Protein AF-A0A7Y6F7Q4-F1 (afdb_monomer)

Sequence (109 aa):
MDLEGPRYAYMFGFLQADGHLASGTGHKGRLCVEINVRDIAILRGFQQLTPYNSSITERVRSTNFAARHHSAVWTLCDREARAKVNDLGLPYGRKSKRITPPRRRLEGQ

Radius of gyration: 14.83 Å; Cα contacts (8 Å, |Δi|>4): 161; chains: 1; bounding box: 40×37×34 Å

Nearest PDB structures (foldseek):
  3oor-assembly1_A  TM=6.019E-01  e=1.322E-02  Saccharomyces cerevisiae
  1r7m-assembly1_A  TM=6.159E-01  e=2.583E-02  Saccharomyces cerevisiae
  5a0m-assembly2_B  TM=6.318E-01  e=2.583E-02  Saccharomyces cerevisiae
  6x1j-assembly1_A  TM=6.254E-01  e=3.294E-02  Wickerhamomyces canadensis
  5ucg-assembly1_B  TM=4.849E-01  e=1.349E+00  Bacillus subtilis subsp. subtilis str. 168

Mean predicted aligned error: 7.02 Å

Structure (mmCIF, N/CA/C/O backbone):
data_AF-A0A7Y6F7Q4-F1
#
_entry.id   AF-A0A7Y6F7Q4-F1
#
loop_
_atom_site.group_PDB
_atom_site.id
_atom_site.type_symbol
_atom_site.label_atom_id
_atom_site.label_alt_id
_atom_site.label_comp_id
_atom_site.label_asym_id
_atom_site.label_entity_id
_atom_site.label_seq_id
_atom_site.pdbx_PDB_ins_code
_atom_site.Cartn_x
_atom_site.Cartn_y
_atom_site.Cartn_z
_atom_site.occupancy
_atom_site.B_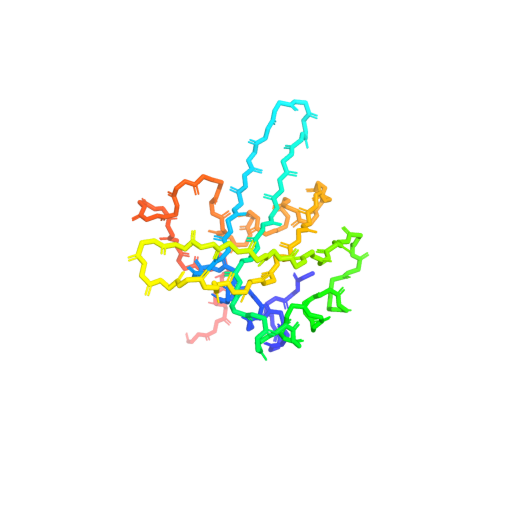iso_or_equiv
_atom_site.auth_seq_id
_atom_site.auth_comp_id
_atom_site.auth_asym_id
_atom_site.auth_atom_id
_atom_site.pdbx_PDB_model_num
ATOM 1 N N . MET A 1 1 ? -13.679 2.692 4.201 1.00 71.00 1 MET A N 1
ATOM 2 C CA . MET A 1 1 ? -12.864 1.466 4.120 1.00 71.00 1 MET A CA 1
ATOM 3 C C . MET A 1 1 ? -13.426 0.517 5.144 1.00 71.00 1 MET A C 1
ATOM 5 O O . MET A 1 1 ? -13.216 0.744 6.327 1.00 71.00 1 MET A O 1
ATOM 9 N N . ASP A 1 2 ? -14.198 -0.455 4.686 1.00 79.12 2 ASP A N 1
ATOM 10 C CA . ASP A 1 2 ? -14.849 -1.432 5.549 1.00 79.12 2 ASP A CA 1
ATOM 11 C C . ASP A 1 2 ? -14.284 -2.826 5.258 1.00 79.12 2 ASP A C 1
ATOM 13 O O . ASP A 1 2 ? -14.430 -3.317 4.144 1.00 79.12 2 ASP A O 1
ATOM 17 N N . LEU A 1 3 ? -13.618 -3.437 6.244 1.00 77.38 3 LEU A N 1
ATOM 18 C CA . LEU A 1 3 ? -12.971 -4.745 6.097 1.00 77.38 3 LEU A CA 1
ATOM 19 C C . LEU A 1 3 ? -13.951 -5.927 6.006 1.00 77.38 3 LEU A C 1
ATOM 21 O O . LEU A 1 3 ? -13.501 -7.019 5.679 1.00 77.38 3 LEU A O 1
ATOM 25 N N . GLU A 1 4 ? -15.253 -5.738 6.249 1.00 80.19 4 GLU A N 1
ATOM 26 C CA . GLU A 1 4 ? -16.267 -6.757 5.910 1.00 80.19 4 GLU A CA 1
ATOM 27 C C . GLU A 1 4 ? -16.412 -6.924 4.391 1.00 80.19 4 GLU A C 1
ATOM 29 O O . GLU A 1 4 ? -16.718 -8.008 3.896 1.00 80.19 4 GLU A O 1
ATOM 34 N N . GLY A 1 5 ? -16.126 -5.867 3.624 1.00 85.69 5 GLY A N 1
ATOM 35 C CA . GLY A 1 5 ? -16.106 -5.926 2.171 1.00 85.69 5 GLY A CA 1
ATOM 36 C C . GLY A 1 5 ? -14.850 -6.645 1.655 1.00 85.69 5 GLY A C 1
ATOM 37 O O . GLY A 1 5 ? -13.737 -6.165 1.901 1.00 85.69 5 GLY A O 1
ATOM 38 N N . PRO A 1 6 ? -14.970 -7.709 0.834 1.00 88.62 6 PRO A N 1
ATOM 39 C CA . PRO A 1 6 ? -13.820 -8.509 0.395 1.00 88.62 6 PRO A CA 1
ATOM 40 C C . PRO A 1 6 ? -12.783 -7.692 -0.390 1.00 88.62 6 PRO A C 1
ATOM 42 O O . PRO A 1 6 ? -11.581 -7.927 -0.287 1.00 88.62 6 PRO A O 1
ATOM 45 N N . ARG A 1 7 ? -13.225 -6.664 -1.125 1.00 90.62 7 ARG A N 1
ATOM 46 C CA . ARG A 1 7 ? -12.341 -5.752 -1.873 1.00 90.62 7 ARG A CA 1
ATOM 47 C C . ARG A 1 7 ? -11.455 -4.919 -0.944 1.00 90.62 7 ARG A C 1
ATOM 49 O O . ARG A 1 7 ? -10.266 -4.752 -1.208 1.00 90.62 7 ARG A O 1
ATOM 56 N N . TYR A 1 8 ? -12.022 -4.403 0.146 1.00 88.94 8 TYR A N 1
ATOM 57 C CA . TYR A 1 8 ? -11.285 -3.621 1.138 1.00 88.94 8 TYR A CA 1
ATOM 58 C C . TYR A 1 8 ? -10.407 -4.512 2.016 1.00 88.94 8 TYR A C 1
ATOM 60 O O . TYR A 1 8 ? -9.295 -4.101 2.337 1.00 88.94 8 TYR A O 1
ATOM 68 N N . ALA A 1 9 ? -10.859 -5.726 2.347 1.00 88.12 9 ALA A N 1
ATOM 69 C CA . ALA A 1 9 ? -10.044 -6.726 3.033 1.00 88.12 9 ALA A CA 1
ATOM 70 C C . ALA A 1 9 ? -8.796 -7.090 2.215 1.00 88.12 9 ALA A C 1
ATOM 72 O O . ALA A 1 9 ? -7.681 -7.027 2.734 1.00 88.12 9 ALA A O 1
ATOM 73 N N . TYR A 1 10 ? -8.966 -7.369 0.917 1.00 91.19 10 TYR A N 1
ATOM 74 C CA . TYR A 1 10 ? -7.853 -7.637 0.005 1.00 91.19 10 TYR A CA 1
ATOM 75 C C . TYR A 1 10 ? -6.897 -6.446 -0.094 1.00 91.19 10 TYR A C 1
ATOM 77 O O . TYR A 1 10 ? -5.691 -6.604 0.091 1.00 91.19 10 TYR A O 1
ATOM 85 N N . MET A 1 11 ? -7.430 -5.238 -0.321 1.00 92.19 11 MET A N 1
ATOM 86 C CA . MET A 1 11 ? -6.617 -4.022 -0.354 1.00 92.19 11 MET A CA 1
ATOM 87 C C . MET A 1 11 ? -5.831 -3.866 0.948 1.00 92.19 11 MET A C 1
ATOM 89 O O . MET A 1 11 ? -4.632 -3.630 0.906 1.00 92.19 11 MET A O 1
ATOM 93 N N . PHE A 1 12 ? -6.461 -4.047 2.107 1.00 90.19 12 PHE A N 1
ATOM 94 C CA . PHE A 1 12 ? -5.782 -3.915 3.390 1.00 90.19 12 PHE A CA 1
ATOM 95 C C . PHE A 1 12 ? -4.683 -4.965 3.593 1.00 90.19 12 PHE A C 1
ATOM 97 O O . PHE A 1 12 ? -3.588 -4.604 4.020 1.00 90.19 12 PHE A O 1
ATOM 104 N N . GLY A 1 13 ? -4.924 -6.229 3.231 1.00 90.00 13 GLY A N 1
ATOM 105 C CA . GLY A 1 13 ? -3.896 -7.275 3.249 1.00 90.00 13 GLY A CA 1
ATOM 106 C C . GLY A 1 13 ? -2.702 -6.924 2.356 1.00 90.00 13 GLY A C 1
ATOM 107 O O . GLY A 1 13 ? -1.550 -7.023 2.780 1.00 90.00 13 GLY A O 1
ATOM 108 N N . PHE A 1 14 ? -2.971 -6.391 1.163 1.00 92.50 14 PHE A N 1
ATOM 109 C CA . PHE A 1 14 ? -1.935 -5.893 0.259 1.00 92.50 14 PHE A CA 1
ATOM 110 C C . PHE A 1 14 ? -1.150 -4.732 0.884 1.00 92.50 14 PHE A C 1
ATOM 112 O O . PHE A 1 14 ? 0.082 -4.720 0.897 1.00 92.50 14 PHE A O 1
ATOM 119 N N . LEU A 1 15 ? -1.859 -3.763 1.469 1.00 91.06 15 LEU A N 1
ATOM 120 C CA . LEU A 1 15 ? -1.255 -2.630 2.160 1.00 91.06 15 LEU A CA 1
ATOM 121 C C . LEU A 1 15 ? -0.433 -3.065 3.367 1.00 91.06 15 LEU A C 1
ATOM 123 O O . LEU A 1 15 ? 0.547 -2.389 3.665 1.00 91.06 15 LEU A O 1
ATOM 127 N N . GLN A 1 16 ? -0.782 -4.154 4.054 1.00 87.25 16 GLN A N 1
ATOM 128 C CA . GLN A 1 16 ? 0.024 -4.719 5.136 1.00 87.25 16 GLN A CA 1
ATOM 129 C C . GLN A 1 16 ? 1.315 -5.350 4.619 1.00 87.25 16 GLN A C 1
ATOM 131 O O . GLN A 1 16 ? 2.378 -5.041 5.165 1.00 87.25 16 GLN A O 1
ATOM 136 N N . ALA A 1 17 ? 1.244 -6.145 3.553 1.00 87.12 17 ALA A N 1
ATOM 137 C CA . ALA A 1 17 ? 2.404 -6.813 2.973 1.00 87.12 17 ALA A CA 1
ATOM 138 C C . ALA A 1 17 ? 3.388 -5.812 2.346 1.00 87.12 17 ALA A C 1
ATOM 140 O O . ALA A 1 17 ? 4.543 -5.740 2.759 1.00 87.12 17 ALA A O 1
ATOM 141 N N . ASP A 1 18 ? 2.904 -4.971 1.434 1.00 89.06 18 ASP A N 1
ATOM 142 C CA . ASP A 1 18 ? 3.769 -4.233 0.503 1.00 89.06 18 ASP A CA 1
ATOM 143 C C . ASP A 1 18 ? 3.642 -2.701 0.609 1.00 89.06 18 ASP A C 1
ATOM 145 O O . ASP A 1 18 ? 4.463 -1.938 0.111 1.00 89.06 18 ASP A O 1
ATOM 149 N N . GLY A 1 19 ? 2.640 -2.209 1.342 1.00 90.75 19 GLY A N 1
ATOM 150 C CA . GLY A 1 19 ? 2.468 -0.767 1.537 1.00 90.75 19 GLY A CA 1
ATOM 151 C C . GLY A 1 19 ? 3.557 -0.091 2.387 1.00 90.75 19 GLY A C 1
ATOM 152 O O . GLY A 1 19 ? 4.384 -0.712 3.053 1.00 90.75 19 GLY A O 1
ATOM 153 N N . HIS A 1 20 ? 3.507 1.227 2.475 1.00 91.88 20 HIS A N 1
ATOM 154 C CA . HIS A 1 20 ? 4.297 2.001 3.418 1.00 91.88 20 HIS A CA 1
ATOM 155 C C . HIS A 1 20 ? 3.496 3.208 3.879 1.00 91.88 20 HIS A C 1
ATOM 157 O O . HIS A 1 20 ? 3.136 4.060 3.069 1.00 91.88 20 HIS A O 1
ATOM 163 N N . LEU A 1 21 ? 3.213 3.279 5.179 1.00 91.19 21 LEU A N 1
ATOM 164 C CA . LEU A 1 21 ? 2.513 4.404 5.781 1.00 91.19 21 LEU A CA 1
ATOM 165 C C . LEU A 1 21 ? 3.531 5.302 6.489 1.00 91.19 21 LEU A C 1
ATOM 167 O O . LEU A 1 21 ? 4.118 4.922 7.500 1.00 91.19 21 LEU A O 1
ATOM 171 N N . ALA A 1 22 ? 3.745 6.498 5.954 1.00 88.75 22 ALA A N 1
ATOM 172 C CA . ALA A 1 22 ? 4.672 7.485 6.490 1.00 88.75 22 ALA A CA 1
ATOM 173 C C . ALA A 1 22 ? 3.915 8.670 7.103 1.00 88.75 22 ALA A C 1
ATOM 175 O O 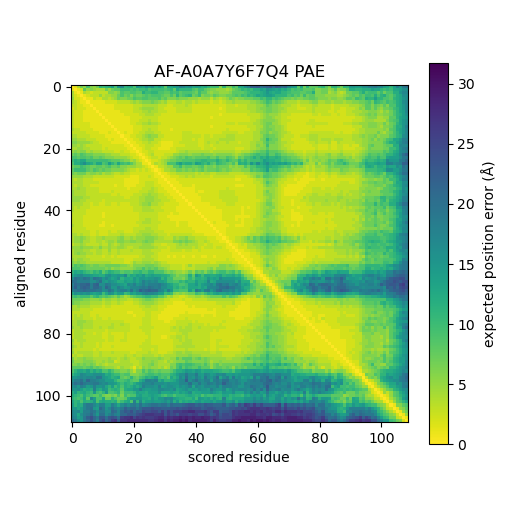. ALA A 1 22 ? 2.981 9.208 6.498 1.00 88.75 22 ALA A O 1
ATOM 176 N N . SER A 1 23 ? 4.345 9.095 8.290 1.00 87.94 23 SER A N 1
ATOM 177 C CA . SER A 1 23 ? 3.937 10.351 8.920 1.00 87.94 23 SER A CA 1
ATOM 178 C C . SER A 1 23 ? 4.977 11.437 8.635 1.00 87.94 23 SER A C 1
ATOM 180 O O . SER A 1 23 ? 6.167 11.158 8.500 1.00 87.94 23 SER A O 1
ATOM 182 N N . GLY A 1 24 ? 4.524 12.682 8.503 1.00 84.44 24 GLY A N 1
ATOM 183 C CA . GLY A 1 24 ? 5.370 13.866 8.358 1.00 84.44 24 GLY A CA 1
ATOM 184 C C . GLY A 1 24 ? 4.911 14.989 9.288 1.00 84.44 24 GLY A C 1
ATOM 185 O O . GLY A 1 24 ? 3.879 14.882 9.952 1.00 84.44 24 GLY A O 1
ATOM 186 N N . THR A 1 25 ? 5.671 16.082 9.335 1.00 85.94 25 THR A N 1
ATOM 187 C CA . THR A 1 25 ? 5.342 17.258 10.154 1.00 85.94 25 THR A CA 1
ATOM 188 C C . THR A 1 25 ? 4.096 17.981 9.630 1.00 85.94 25 THR A C 1
ATOM 190 O O . THR A 1 25 ? 3.842 18.010 8.427 1.00 85.94 25 THR A O 1
ATOM 193 N N . GLY A 1 26 ? 3.293 18.561 10.529 1.00 80.31 26 GLY A N 1
ATOM 194 C CA . GLY A 1 26 ? 2.130 19.382 10.155 1.00 80.31 26 GLY A CA 1
ATOM 195 C C . GLY A 1 26 ? 1.043 18.618 9.390 1.00 80.31 26 GLY A C 1
ATOM 196 O O . GLY A 1 26 ? 0.663 19.018 8.296 1.00 80.31 26 GLY A O 1
ATOM 197 N N . HIS A 1 27 ? 0.583 17.483 9.931 1.00 82.25 27 HIS A N 1
ATOM 198 C CA . HIS A 1 27 ? -0.419 16.588 9.320 1.00 82.25 27 HIS A CA 1
ATOM 199 C C . HIS A 1 27 ? -0.028 15.968 7.965 1.00 82.25 27 HIS A C 1
ATOM 201 O O . HIS A 1 27 ? -0.827 15.255 7.350 1.00 82.25 27 HIS A O 1
ATOM 207 N N . LYS A 1 28 ? 1.210 16.173 7.505 1.00 87.19 28 LYS A N 1
ATOM 208 C CA . LYS A 1 28 ? 1.718 15.600 6.258 1.00 87.19 28 LYS A CA 1
ATOM 209 C C . LYS A 1 28 ? 1.977 14.100 6.382 1.00 87.19 28 LYS A C 1
ATOM 211 O O . LYS A 1 28 ? 1.971 13.507 7.463 1.00 87.19 28 LYS A O 1
ATOM 216 N N . GLY A 1 29 ? 2.180 13.470 5.235 1.00 90.69 29 GLY A N 1
ATOM 217 C CA . GLY A 1 29 ? 2.570 12.072 5.098 1.00 90.69 29 GLY A CA 1
ATOM 218 C C . GLY A 1 29 ? 1.788 11.384 3.987 1.00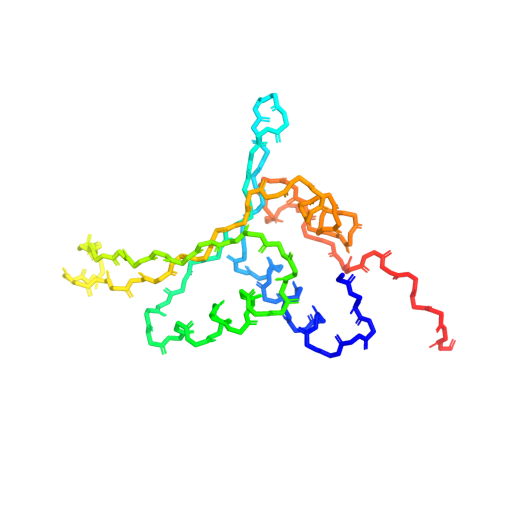 90.69 29 GLY A C 1
ATOM 219 O O . GLY A 1 29 ? 1.034 12.026 3.259 1.00 90.69 29 GLY A O 1
ATOM 220 N N . ARG A 1 30 ? 2.023 10.086 3.828 1.00 93.62 30 ARG A N 1
ATOM 221 C CA . ARG A 1 30 ? 1.572 9.336 2.655 1.00 93.62 30 ARG A CA 1
ATOM 222 C C . ARG A 1 30 ? 1.465 7.852 2.944 1.00 93.62 30 ARG A C 1
ATOM 224 O O . ARG A 1 30 ? 2.272 7.309 3.694 1.00 93.62 30 ARG A O 1
ATOM 231 N N . LEU A 1 31 ? 0.482 7.222 2.326 1.00 93.94 31 LEU A N 1
ATOM 232 C CA . LEU A 1 31 ? 0.424 5.789 2.109 1.00 93.94 31 LEU A CA 1
ATOM 233 C C . LEU A 1 31 ? 0.927 5.525 0.691 1.00 93.94 31 LEU A C 1
ATOM 235 O O . LEU A 1 31 ? 0.408 6.121 -0.251 1.00 93.94 31 LEU A O 1
ATOM 239 N N . CYS A 1 32 ? 1.929 4.666 0.543 1.00 94.62 32 CYS A N 1
ATOM 240 C CA . CYS A 1 32 ? 2.478 4.300 -0.759 1.00 94.62 32 CYS A CA 1
ATOM 241 C C . CYS A 1 32 ? 2.498 2.786 -0.945 1.00 94.62 32 CYS A C 1
ATOM 243 O O . CYS A 1 32 ? 2.698 2.061 0.022 1.00 94.62 32 CYS A O 1
ATOM 245 N N . VAL A 1 33 ? 2.341 2.327 -2.181 1.00 95.12 33 VAL A N 1
ATOM 246 C CA . VAL A 1 33 ? 2.554 0.934 -2.602 1.00 95.12 33 VAL A CA 1
ATOM 247 C C . VAL A 1 33 ? 3.369 0.980 -3.886 1.00 95.12 33 VAL A C 1
ATOM 249 O O . VAL A 1 33 ? 3.025 1.764 -4.770 1.00 95.12 33 VAL A O 1
ATOM 252 N N . GLU A 1 34 ? 4.434 0.188 -3.987 1.00 95.12 34 GLU A N 1
ATOM 253 C CA . GLU A 1 34 ? 5.295 0.138 -5.172 1.00 95.12 34 GLU A CA 1
ATOM 254 C C . GLU A 1 34 ? 5.395 -1.297 -5.684 1.00 95.12 34 GLU A C 1
ATOM 256 O O . GLU A 1 34 ? 5.945 -2.153 -5.006 1.00 95.12 34 GLU A O 1
ATOM 261 N N . ILE A 1 35 ? 4.929 -1.535 -6.909 1.00 94.38 35 ILE A N 1
ATOM 262 C CA . ILE A 1 35 ? 4.941 -2.862 -7.539 1.00 94.38 35 ILE A CA 1
ATOM 263 C C . ILE A 1 35 ? 5.527 -2.797 -8.947 1.00 94.38 35 ILE A C 1
ATOM 265 O O . ILE A 1 35 ? 5.783 -1.718 -9.491 1.00 94.38 35 ILE A O 1
ATOM 269 N N . ASN A 1 36 ? 5.747 -3.959 -9.561 1.00 93.44 36 ASN A N 1
ATOM 270 C CA . ASN A 1 36 ? 6.117 -4.021 -10.969 1.00 93.44 36 ASN A CA 1
ATOM 271 C C . ASN A 1 36 ? 5.004 -3.417 -11.842 1.00 93.44 36 ASN A C 1
ATOM 273 O O . ASN A 1 36 ? 3.821 -3.626 -11.580 1.00 93.44 36 ASN A O 1
ATOM 277 N N . VAL A 1 37 ? 5.369 -2.698 -12.908 1.00 94.00 37 VAL A N 1
ATOM 278 C CA . VAL A 1 37 ? 4.384 -2.070 -13.808 1.00 94.00 37 VAL A CA 1
ATOM 279 C C . VAL A 1 37 ? 3.395 -3.074 -14.419 1.00 94.00 37 VAL A C 1
ATOM 281 O O . VAL A 1 37 ? 2.262 -2.710 -14.717 1.00 94.00 37 VAL A O 1
ATOM 284 N N . ARG A 1 38 ? 3.783 -4.348 -14.573 1.00 94.25 38 ARG A N 1
ATOM 285 C CA . ARG A 1 38 ? 2.904 -5.407 -15.097 1.00 94.25 38 ARG A CA 1
ATOM 286 C C . ARG A 1 38 ? 1.635 -5.582 -14.260 1.00 94.25 38 ARG A C 1
ATOM 288 O O . ARG A 1 38 ? 0.593 -5.919 -14.809 1.00 94.25 38 ARG A O 1
ATOM 295 N N . ASP A 1 39 ? 1.713 -5.268 -12.970 1.00 95.00 39 ASP A N 1
ATOM 296 C CA . ASP A 1 39 ? 0.622 -5.405 -12.009 1.00 95.00 39 ASP A CA 1
ATOM 297 C C . ASP A 1 39 ? -0.114 -4.077 -11.747 1.00 95.00 39 ASP A C 1
ATOM 299 O O . ASP A 1 39 ? -0.948 -3.990 -10.845 1.00 95.00 39 ASP A O 1
ATOM 303 N N . ILE A 1 40 ? 0.140 -3.022 -12.540 1.00 95.81 40 ILE A N 1
ATOM 304 C CA . ILE A 1 40 ? -0.430 -1.672 -12.344 1.00 95.81 40 ILE A CA 1
ATOM 305 C C . ILE A 1 40 ? -1.965 -1.656 -12.246 1.00 95.81 40 ILE A C 1
ATOM 307 O O . ILE A 1 40 ? -2.538 -0.785 -11.588 1.00 95.81 40 ILE A O 1
ATOM 311 N N . ALA A 1 41 ? -2.643 -2.635 -12.850 1.00 96.44 41 ALA A N 1
ATOM 312 C CA . ALA A 1 41 ? -4.089 -2.800 -12.745 1.00 96.44 41 ALA A CA 1
ATOM 313 C C . ALA A 1 41 ? -4.565 -2.948 -11.286 1.00 96.44 41 ALA A C 1
ATOM 315 O O . ALA A 1 41 ? -5.620 -2.419 -10.936 1.00 96.44 41 ALA A O 1
ATOM 316 N N . ILE A 1 42 ? -3.766 -3.573 -10.411 1.00 95.38 42 ILE A N 1
ATOM 317 C CA . ILE A 1 42 ? -4.053 -3.679 -8.972 1.00 95.38 42 ILE A CA 1
ATOM 318 C C . ILE A 1 42 ? -4.098 -2.281 -8.342 1.00 95.38 42 ILE A C 1
ATOM 320 O O . ILE A 1 42 ? -5.056 -1.943 -7.644 1.00 95.38 42 ILE A O 1
ATOM 324 N N . LEU A 1 43 ? -3.108 -1.433 -8.645 1.00 95.94 43 LEU A N 1
ATOM 325 C CA . LEU A 1 43 ? -3.055 -0.056 -8.143 1.00 95.94 43 LEU A CA 1
ATOM 326 C C . LEU A 1 43 ? -4.232 0.781 -8.648 1.00 95.94 43 LEU A C 1
ATOM 328 O O . LEU A 1 43 ? -4.808 1.561 -7.890 1.00 95.94 43 LEU A O 1
ATOM 332 N N . ARG A 1 44 ? -4.629 0.598 -9.913 1.00 95.81 44 ARG A N 1
ATOM 333 C CA . ARG A 1 44 ? -5.823 1.243 -10.484 1.00 95.81 44 ARG A CA 1
ATOM 334 C C . ARG A 1 44 ? -7.096 0.786 -9.769 1.00 95.81 44 ARG A C 1
ATOM 336 O O . ARG A 1 44 ? -7.958 1.615 -9.487 1.00 95.81 44 ARG A O 1
ATOM 343 N N . GLY A 1 45 ? -7.182 -0.495 -9.411 1.00 95.69 45 GLY A N 1
ATOM 344 C CA . GLY A 1 45 ? -8.258 -1.037 -8.584 1.00 95.69 45 GLY A CA 1
ATOM 345 C C . GLY A 1 45 ? -8.321 -0.387 -7.200 1.00 95.69 45 GLY A C 1
ATOM 346 O O . GLY A 1 45 ? -9.405 -0.010 -6.758 1.00 95.69 45 GLY A O 1
ATOM 347 N N . PHE A 1 46 ? -7.175 -0.187 -6.538 1.00 94.06 46 PHE A N 1
ATOM 348 C CA . PHE A 1 46 ? -7.113 0.529 -5.256 1.00 94.06 46 PHE A CA 1
ATOM 349 C C . PHE A 1 46 ? -7.547 1.987 -5.397 1.00 94.06 46 PHE A C 1
ATOM 351 O O . PHE A 1 46 ? -8.376 2.447 -4.618 1.00 94.06 46 PHE A O 1
ATOM 358 N N . GLN A 1 47 ? -7.064 2.684 -6.428 1.00 94.06 47 GLN A N 1
ATOM 359 C CA . GLN A 1 47 ? -7.444 4.068 -6.710 1.00 94.06 47 GLN A CA 1
ATOM 360 C C . GLN A 1 47 ? -8.964 4.228 -6.876 1.00 94.06 47 GLN A C 1
ATOM 362 O O . GLN A 1 47 ? -9.535 5.148 -6.302 1.00 94.06 47 GLN A O 1
ATOM 367 N N . GLN A 1 48 ? -9.627 3.319 -7.597 1.00 93.50 48 GLN A N 1
ATOM 368 C CA . GLN A 1 48 ? -11.087 3.339 -7.778 1.00 93.50 48 GLN A CA 1
ATOM 369 C C . GLN A 1 48 ? -11.862 2.937 -6.516 1.00 93.50 48 GLN A C 1
ATOM 371 O O . GLN A 1 48 ? -12.991 3.371 -6.307 1.00 93.50 48 GLN A O 1
ATOM 376 N N . LEU A 1 49 ? -11.282 2.070 -5.684 1.00 90.69 49 LEU A N 1
ATOM 377 C CA . LEU A 1 49 ? -11.914 1.579 -4.461 1.00 90.69 49 LEU A CA 1
ATOM 378 C C . LEU A 1 49 ? -11.884 2.622 -3.330 1.00 90.69 49 LEU A C 1
ATOM 380 O O . LEU A 1 49 ? -12.712 2.578 -2.414 1.00 90.69 49 LEU A O 1
ATOM 384 N N . THR A 1 50 ? -10.927 3.551 -3.361 1.00 86.81 50 THR A N 1
ATOM 385 C CA . THR A 1 50 ? -10.819 4.623 -2.369 1.00 86.81 50 THR A CA 1
ATOM 386 C C . THR A 1 50 ? -11.548 5.884 -2.836 1.00 86.81 50 THR A C 1
ATOM 388 O O . THR A 1 50 ? -11.235 6.379 -3.912 1.00 86.81 50 THR A O 1
ATOM 391 N N . PRO A 1 51 ? -12.424 6.494 -2.017 1.00 87.62 51 PRO A N 1
ATOM 392 C CA . PRO A 1 51 ? -13.082 7.762 -2.358 1.00 87.62 51 PRO A CA 1
ATOM 393 C C . PRO A 1 51 ? -12.153 8.985 -2.209 1.00 87.62 51 PRO A C 1
ATOM 395 O O . PRO A 1 51 ? -12.617 10.119 -2.182 1.00 87.62 51 PRO A O 1
ATOM 398 N N . TYR A 1 52 ? -10.847 8.765 -2.050 1.00 90.38 52 TYR A N 1
ATOM 399 C CA . TYR A 1 52 ? -9.866 9.796 -1.736 1.00 90.38 52 TYR A CA 1
ATOM 400 C C . TYR A 1 52 ? -8.963 10.061 -2.931 1.00 90.38 52 TYR A C 1
ATOM 402 O O . TYR A 1 52 ? -8.593 9.142 -3.668 1.00 90.38 52 TYR A O 1
ATOM 410 N N . ASN A 1 53 ? -8.522 11.310 -3.060 1.00 90.50 53 ASN A N 1
ATOM 411 C CA . ASN A 1 53 ? -7.544 11.679 -4.070 1.00 90.50 53 ASN A CA 1
ATOM 412 C C . ASN A 1 53 ? -6.238 10.907 -3.853 1.00 90.50 53 ASN A C 1
ATOM 414 O O . ASN A 1 53 ? -5.589 10.989 -2.806 1.00 9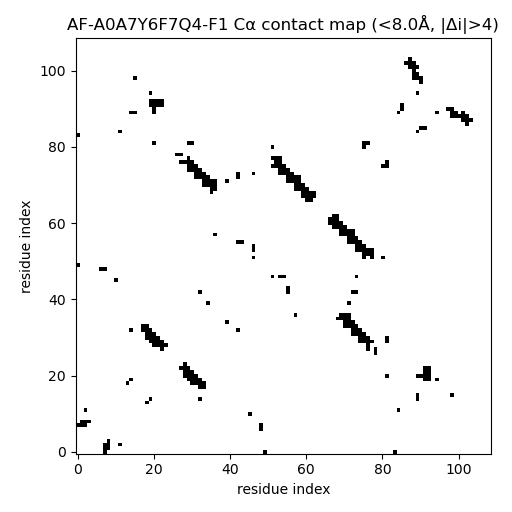0.50 53 ASN A O 1
ATOM 418 N N . SER A 1 54 ? -5.858 10.155 -4.878 1.00 94.38 54 SER A N 1
ATOM 419 C CA . SER A 1 54 ? -4.627 9.384 -4.923 1.00 94.38 54 SER A CA 1
ATOM 420 C C . SER A 1 54 ? -4.054 9.409 -6.333 1.00 94.38 54 SER A C 1
ATOM 422 O O . SER A 1 54 ? -4.780 9.604 -7.310 1.00 94.38 54 SER A O 1
ATOM 424 N N . SER A 1 55 ? -2.744 9.235 -6.442 1.00 95.88 55 SER A N 1
ATOM 425 C CA . SER A 1 55 ? -2.023 9.263 -7.711 1.00 95.88 55 SER A CA 1
ATOM 426 C C . SER A 1 55 ? -1.320 7.939 -7.967 1.00 95.88 55 SER A C 1
ATOM 428 O O . SER A 1 55 ? -0.982 7.207 -7.038 1.00 95.88 55 SER A O 1
ATOM 430 N N . ILE A 1 56 ? -1.098 7.637 -9.245 1.00 96.75 56 ILE A N 1
ATOM 431 C CA . ILE A 1 56 ? -0.244 6.535 -9.683 1.00 96.75 56 ILE A CA 1
ATOM 432 C C . ILE A 1 56 ? 0.833 7.136 -10.570 1.00 96.75 56 ILE A C 1
ATOM 434 O O . ILE A 1 56 ? 0.520 7.865 -11.511 1.00 96.75 56 ILE A O 1
ATOM 438 N N . THR A 1 57 ? 2.088 6.848 -10.255 1.00 95.88 57 THR A N 1
ATOM 439 C CA . THR A 1 57 ? 3.247 7.317 -11.012 1.00 95.88 57 THR A CA 1
ATOM 440 C C . THR A 1 57 ? 4.120 6.131 -11.376 1.00 95.88 57 THR A C 1
ATOM 442 O O . THR A 1 57 ? 4.364 5.257 -10.549 1.00 95.88 57 THR A O 1
ATOM 445 N N . GLU A 1 58 ? 4.600 6.100 -12.610 1.00 95.31 58 GLU A N 1
ATOM 446 C CA . GLU A 1 58 ? 5.531 5.087 -13.095 1.00 95.31 58 GLU A CA 1
ATOM 447 C C . GLU A 1 58 ? 6.972 5.586 -12.967 1.00 95.31 58 GLU A C 1
ATOM 449 O O . GLU A 1 58 ? 7.251 6.779 -13.097 1.00 95.31 58 GLU A O 1
ATOM 454 N N . ARG A 1 59 ? 7.903 4.675 -12.687 1.00 90.38 59 ARG A N 1
ATOM 455 C CA . ARG A 1 59 ? 9.333 4.973 -12.629 1.00 90.38 59 ARG A CA 1
ATOM 456 C C . ARG A 1 59 ? 10.143 3.872 -13.293 1.00 90.38 59 ARG A C 1
ATOM 458 O O . ARG A 1 59 ? 9.930 2.688 -13.034 1.00 90.38 59 ARG A O 1
ATOM 465 N N . VAL A 1 60 ? 11.137 4.270 -14.078 1.00 89.31 60 VAL A N 1
ATOM 466 C CA . VAL A 1 60 ? 12.114 3.356 -14.675 1.00 89.31 60 VAL A CA 1
ATOM 467 C C . VAL A 1 60 ? 13.485 3.672 -14.098 1.00 89.31 60 VAL A C 1
ATOM 469 O O . VAL A 1 60 ? 13.949 4.807 -14.179 1.00 89.31 60 VAL A O 1
ATOM 472 N N . ARG A 1 61 ? 14.140 2.674 -13.501 1.00 82.69 61 ARG A N 1
ATOM 473 C CA . ARG A 1 61 ? 15.495 2.816 -12.958 1.00 82.69 61 ARG A CA 1
ATOM 474 C C . ARG A 1 61 ? 16.322 1.576 -13.255 1.00 82.69 61 ARG A C 1
ATOM 476 O O . ARG A 1 61 ? 15.817 0.459 -13.189 1.00 82.69 61 ARG A O 1
ATOM 483 N N . SER A 1 62 ? 17.609 1.762 -13.501 1.00 80.38 62 SER A N 1
ATOM 484 C CA . SER A 1 62 ? 18.575 0.672 -13.403 1.00 80.38 62 SER A CA 1
ATOM 485 C C . SER A 1 62 ? 18.815 0.357 -11.925 1.00 80.38 62 SER A C 1
ATOM 487 O O . SER A 1 62 ? 19.113 1.250 -11.130 1.00 80.38 62 SER A O 1
ATOM 489 N N . THR A 1 63 ? 18.640 -0.899 -11.537 1.00 77.56 63 THR A N 1
ATOM 490 C CA . THR A 1 63 ? 19.043 -1.404 -10.220 1.00 77.56 63 THR A CA 1
ATOM 491 C C . THR A 1 63 ? 20.257 -2.309 -10.396 1.00 77.56 63 THR A C 1
ATOM 493 O O . THR A 1 63 ? 20.527 -2.776 -11.501 1.00 77.56 63 THR A O 1
ATOM 496 N N . ASN A 1 64 ? 20.962 -2.620 -9.307 1.00 76.38 64 ASN A N 1
ATOM 497 C CA . ASN A 1 64 ? 22.093 -3.562 -9.327 1.00 76.38 64 ASN A CA 1
ATOM 498 C C . ASN A 1 64 ? 21.714 -4.969 -9.845 1.00 76.38 64 ASN A C 1
ATOM 500 O O . ASN A 1 64 ? 22.597 -5.775 -10.109 1.00 76.38 64 ASN A O 1
ATOM 504 N N . PHE A 1 65 ? 20.415 -5.259 -9.987 1.00 67.69 65 PHE A N 1
ATOM 505 C CA . PHE A 1 65 ? 19.871 -6.547 -10.421 1.00 67.69 65 PHE A CA 1
ATOM 506 C C . PHE A 1 65 ? 19.265 -6.512 -11.830 1.00 67.69 65 PHE A C 1
ATOM 508 O O . PHE A 1 65 ? 19.088 -7.560 -12.443 1.00 67.69 65 PHE A O 1
ATOM 515 N N . ALA A 1 66 ? 18.916 -5.332 -12.352 1.00 72.31 66 ALA A N 1
ATOM 516 C CA . ALA A 1 66 ? 18.289 -5.200 -13.660 1.00 72.31 66 ALA A CA 1
ATOM 517 C C . ALA A 1 66 ? 18.581 -3.833 -14.284 1.00 72.31 66 ALA A C 1
ATOM 519 O O . ALA A 1 66 ? 18.333 -2.787 -13.683 1.00 72.31 66 ALA A O 1
ATOM 520 N N . ALA A 1 67 ? 19.014 -3.837 -15.546 1.00 68.12 67 ALA A N 1
ATOM 521 C CA . ALA A 1 67 ? 19.314 -2.616 -16.292 1.00 68.12 67 ALA A CA 1
ATOM 522 C C . ALA A 1 67 ? 18.094 -1.687 -16.457 1.00 68.12 67 ALA A C 1
ATOM 524 O O . ALA A 1 67 ? 18.262 -0.475 -16.585 1.00 68.12 67 ALA A O 1
ATOM 525 N N . ARG A 1 68 ? 16.866 -2.228 -16.443 1.00 75.62 68 ARG A N 1
ATOM 526 C CA . ARG A 1 68 ? 15.614 -1.467 -16.593 1.00 75.62 68 ARG A CA 1
ATOM 527 C C . ARG A 1 68 ? 14.504 -2.056 -15.721 1.00 75.62 68 ARG A C 1
ATOM 529 O O . ARG A 1 68 ? 13.673 -2.825 -16.193 1.00 75.62 68 ARG A O 1
ATOM 536 N N . HIS A 1 69 ? 14.492 -1.701 -14.442 1.00 85.00 69 HIS A N 1
ATOM 537 C CA . HIS A 1 69 ? 13.386 -2.018 -13.545 1.00 85.00 69 HIS A CA 1
ATOM 538 C C . HIS A 1 69 ? 12.280 -0.966 -13.699 1.00 85.00 69 HIS A C 1
ATOM 540 O O . HIS A 1 69 ? 12.501 0.210 -13.399 1.00 85.00 69 HIS A O 1
ATOM 546 N N . HIS A 1 70 ? 11.110 -1.390 -14.187 1.00 92.44 70 HIS A N 1
ATOM 547 C CA . HIS A 1 70 ? 9.932 -0.541 -14.354 1.00 92.44 70 HIS A CA 1
ATOM 548 C C . HIS A 1 70 ? 8.907 -0.833 -13.251 1.00 92.44 70 HIS A C 1
ATOM 550 O O . HIS A 1 70 ? 8.368 -1.940 -13.162 1.00 92.44 70 HIS A O 1
ATOM 556 N N . SER A 1 71 ? 8.642 0.168 -12.417 1.00 93.50 71 SER A N 1
ATOM 557 C CA . SER A 1 71 ? 7.715 0.082 -11.290 1.00 93.50 71 SER A CA 1
ATOM 558 C C . SER A 1 71 ? 6.619 1.122 -11.388 1.00 93.50 71 SER A C 1
ATOM 560 O O . SER A 1 71 ? 6.847 2.223 -11.883 1.00 93.50 71 SER A O 1
ATOM 562 N N . ALA A 1 72 ? 5.460 0.797 -10.835 1.00 96.38 72 ALA A N 1
ATOM 563 C CA . ALA A 1 72 ? 4.376 1.734 -10.604 1.00 96.38 72 ALA A CA 1
ATOM 564 C C . ALA A 1 72 ? 4.218 1.968 -9.098 1.00 96.38 72 ALA A C 1
ATOM 566 O O . ALA A 1 72 ? 4.311 1.035 -8.301 1.00 96.38 72 ALA A O 1
ATOM 567 N N . VAL A 1 73 ? 3.978 3.219 -8.714 1.00 96.50 73 VAL A N 1
ATOM 568 C CA . VAL A 1 73 ? 3.802 3.652 -7.328 1.00 96.50 73 VAL A CA 1
ATOM 569 C C . VAL A 1 73 ? 2.436 4.296 -7.181 1.00 96.50 73 VAL A C 1
ATOM 571 O O . VAL A 1 73 ? 2.166 5.316 -7.810 1.00 96.50 73 VAL A O 1
ATOM 574 N N . TRP A 1 74 ? 1.592 3.745 -6.314 1.00 97.06 74 TRP A N 1
ATOM 575 C CA . TRP A 1 74 ? 0.359 4.396 -5.878 1.00 97.06 74 TRP A CA 1
ATOM 576 C C . TRP A 1 74 ? 0.624 5.200 -4.610 1.00 97.06 74 TRP A C 1
ATOM 578 O O . TRP A 1 74 ? 1.280 4.696 -3.699 1.00 97.06 74 TRP A O 1
ATOM 588 N N . THR A 1 75 ? 0.137 6.439 -4.545 1.00 96.12 75 THR A N 1
ATOM 589 C CA . THR A 1 75 ? 0.314 7.340 -3.398 1.00 96.12 75 THR A CA 1
ATOM 590 C C . THR A 1 75 ? -1.011 7.963 -2.973 1.00 96.12 75 THR A C 1
ATOM 592 O O . THR A 1 75 ? -1.717 8.560 -3.783 1.00 96.12 75 THR A O 1
ATOM 595 N N . LEU A 1 76 ? -1.311 7.890 -1.676 1.00 94.56 76 LEU A N 1
ATOM 596 C CA . LEU A 1 76 ? -2.468 8.509 -1.036 1.00 94.56 76 LEU A CA 1
ATOM 597 C C . LEU A 1 76 ? -2.003 9.393 0.134 1.00 94.56 76 LEU A C 1
ATOM 599 O O . LEU A 1 76 ? -1.399 8.918 1.097 1.00 94.56 76 LEU A O 1
ATOM 603 N N . CYS A 1 77 ? -2.260 10.698 0.040 1.00 93.44 77 CYS A N 1
ATOM 604 C CA . CYS A 1 77 ? -1.818 11.696 1.029 1.00 93.44 77 CYS A CA 1
ATOM 605 C C . CYS A 1 77 ? -2.940 12.158 1.970 1.00 93.44 77 CYS A C 1
ATOM 607 O O . CYS A 1 77 ? -2.668 12.824 2.976 1.00 93.44 77 CYS A O 1
ATOM 609 N N . ASP A 1 78 ? -4.184 11.788 1.664 1.00 92.75 78 ASP A N 1
ATOM 610 C CA . ASP A 1 78 ? -5.360 12.184 2.429 1.00 92.75 78 ASP A CA 1
ATOM 611 C C . ASP A 1 78 ? -5.227 11.803 3.914 1.00 92.75 78 ASP A C 1
ATOM 613 O O . ASP A 1 78 ? -4.798 10.699 4.266 1.00 92.75 78 ASP A O 1
ATOM 617 N N . ARG A 1 79 ? -5.517 12.757 4.805 1.00 90.81 79 ARG A N 1
ATOM 618 C CA . ARG A 1 79 ? -5.335 12.580 6.252 1.00 90.81 79 ARG A CA 1
ATOM 619 C C . ARG A 1 79 ? -6.342 11.587 6.819 1.00 90.81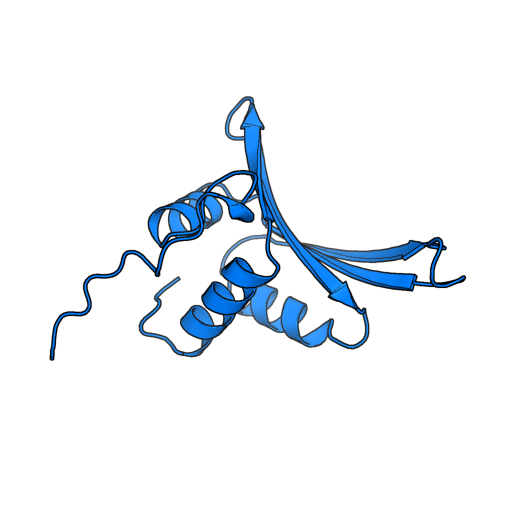 79 ARG A C 1
ATOM 621 O O . ARG A 1 79 ? -5.958 10.760 7.643 1.00 90.81 79 ARG A O 1
ATOM 628 N N . GLU A 1 80 ? -7.599 11.681 6.404 1.00 89.88 80 GLU A N 1
ATOM 629 C CA . GLU A 1 80 ? -8.683 10.838 6.904 1.00 89.88 80 GLU A CA 1
ATOM 630 C C . GLU A 1 80 ? -8.468 9.387 6.473 1.00 89.88 80 GLU A C 1
ATOM 632 O O . GLU A 1 80 ? -8.549 8.463 7.282 1.00 89.88 80 GLU A O 1
ATOM 637 N N . ALA A 1 81 ? -8.089 9.189 5.214 1.00 89.44 81 ALA A N 1
ATOM 638 C CA . ALA A 1 81 ? -7.753 7.878 4.687 1.00 89.44 81 ALA A CA 1
ATOM 639 C C . ALA A 1 81 ? -6.575 7.238 5.437 1.00 89.44 81 ALA A C 1
ATOM 641 O O . ALA A 1 81 ? -6.634 6.062 5.802 1.00 89.44 81 ALA A O 1
ATOM 642 N N . ARG A 1 82 ? -5.514 8.011 5.712 1.00 91.38 82 ARG A N 1
ATOM 643 C CA . ARG A 1 82 ? -4.353 7.534 6.481 1.00 91.38 82 ARG A CA 1
ATOM 644 C C . ARG A 1 82 ? -4.697 7.229 7.935 1.00 91.38 82 ARG A C 1
ATOM 646 O O . ARG A 1 82 ? -4.182 6.247 8.462 1.00 91.38 82 ARG A O 1
ATOM 653 N N . ALA A 1 83 ? -5.564 8.024 8.564 1.00 88.44 83 ALA A N 1
ATOM 654 C CA . ALA A 1 83 ? -6.063 7.752 9.910 1.00 88.44 83 ALA A CA 1
ATOM 655 C C . ALA A 1 83 ? -6.843 6.431 9.947 1.00 88.44 83 ALA A C 1
ATOM 657 O O . ALA A 1 83 ? -6.475 5.543 10.704 1.00 88.44 83 ALA A O 1
ATOM 658 N N . LYS A 1 84 ? -7.797 6.230 9.026 1.00 88.44 84 LYS A N 1
ATOM 659 C CA . LYS A 1 84 ? -8.558 4.973 8.902 1.00 88.44 84 LYS A CA 1
ATOM 660 C C . LYS A 1 84 ? -7.650 3.756 8.738 1.00 88.44 84 LYS A C 1
ATOM 662 O O . LYS A 1 84 ? -7.805 2.761 9.435 1.00 88.44 84 LYS A O 1
ATOM 667 N N . VAL A 1 85 ? -6.677 3.829 7.830 1.00 87.25 85 VAL A N 1
ATOM 668 C CA . VAL A 1 85 ? -5.716 2.736 7.605 1.00 87.25 85 VAL A CA 1
ATOM 669 C C . VAL A 1 85 ? -4.857 2.477 8.848 1.00 87.25 85 VAL A C 1
ATOM 671 O O . VAL A 1 85 ? -4.562 1.319 9.161 1.00 87.25 85 VAL A O 1
ATOM 674 N N . ASN A 1 86 ? -4.479 3.533 9.572 1.00 88.31 86 ASN A N 1
ATOM 675 C CA . ASN A 1 86 ? -3.748 3.396 10.821 1.00 88.31 86 ASN A CA 1
ATOM 676 C C . ASN A 1 86 ? -4.591 2.723 11.904 1.00 88.31 86 ASN A C 1
ATOM 678 O O . ASN A 1 86 ? -4.116 1.749 12.483 1.00 88.31 86 ASN A O 1
ATOM 682 N N . ASP A 1 87 ? -5.829 3.169 12.114 1.00 85.88 87 ASP A N 1
ATOM 683 C CA . ASP A 1 87 ? -6.764 2.625 13.104 1.00 85.88 87 ASP A CA 1
ATOM 684 C C . ASP A 1 87 ? -7.011 1.131 12.876 1.00 85.88 87 ASP A C 1
ATOM 686 O O . ASP A 1 87 ? -6.897 0.335 13.814 1.00 85.88 87 ASP A O 1
ATOM 690 N N . LEU A 1 88 ? -7.200 0.737 11.611 1.00 85.06 88 LEU A N 1
ATOM 691 C CA . LEU A 1 88 ? -7.407 -0.652 11.190 1.00 85.06 88 LEU A CA 1
ATOM 692 C C . LEU A 1 88 ? -6.227 -1.588 11.493 1.00 85.06 88 LEU A C 1
ATOM 694 O O . LEU A 1 88 ? -6.416 -2.803 11.512 1.00 85.06 88 LEU A O 1
ATOM 698 N N . GLY A 1 89 ? -5.020 -1.071 11.740 1.00 82.81 89 GLY A N 1
ATOM 699 C CA . GLY A 1 89 ? -3.886 -1.907 12.144 1.00 82.81 89 GLY A CA 1
ATOM 700 C C . GLY A 1 89 ? -2.555 -1.589 11.480 1.00 82.81 89 GLY A C 1
ATOM 701 O O . GLY A 1 89 ? -1.539 -2.123 11.920 1.00 82.81 89 GLY A O 1
ATOM 702 N N . LEU A 1 90 ? -2.515 -0.739 10.446 1.00 83.12 90 LEU A N 1
ATOM 703 C CA . LEU A 1 90 ? -1.275 -0.459 9.719 1.00 83.12 90 LEU A CA 1
ATOM 704 C C . LEU A 1 90 ? -0.439 0.603 10.460 1.00 83.12 90 LEU A C 1
ATOM 706 O O . LEU A 1 90 ? -0.826 1.773 10.498 1.00 83.12 90 LEU A O 1
ATOM 710 N N . PRO A 1 91 ? 0.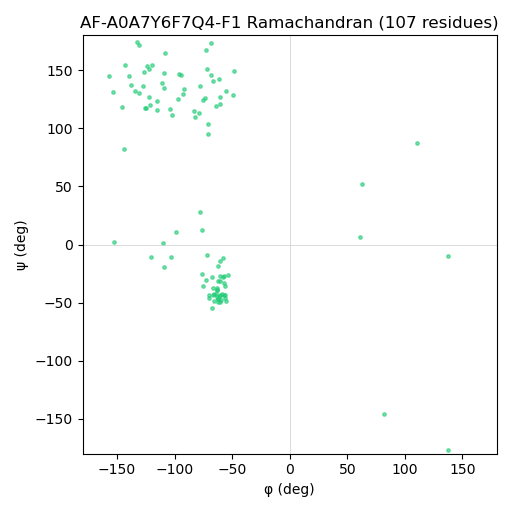713 0.259 11.059 1.00 82.44 91 PRO A N 1
ATOM 711 C CA . PRO A 1 91 ? 1.507 1.226 11.807 1.00 82.44 91 PRO A CA 1
ATOM 712 C C . PRO A 1 91 ? 2.201 2.229 10.874 1.00 82.44 91 PRO A C 1
ATOM 714 O O . PRO A 1 91 ? 2.591 1.891 9.755 1.00 82.44 91 PRO A O 1
ATOM 717 N N . TYR A 1 92 ? 2.430 3.445 11.371 1.00 82.50 92 TYR A N 1
ATOM 718 C CA . TYR A 1 92 ? 3.362 4.378 10.741 1.00 82.50 92 TYR A CA 1
ATOM 719 C C . TYR A 1 92 ? 4.808 3.858 10.841 1.00 82.50 92 TYR A C 1
ATOM 721 O O . TYR A 1 92 ? 5.231 3.350 11.883 1.00 82.50 92 TYR A O 1
ATOM 729 N N . GLY A 1 93 ? 5.589 4.037 9.775 1.00 76.12 93 GLY A N 1
ATOM 730 C CA . GLY A 1 93 ? 7.017 3.728 9.741 1.00 76.12 93 GLY A CA 1
ATOM 731 C C . GLY A 1 93 ? 7.340 2.253 9.484 1.00 76.12 93 GLY A C 1
ATOM 732 O O . GLY A 1 93 ? 6.684 1.570 8.695 1.00 76.12 93 GLY A O 1
ATOM 733 N N . ARG A 1 94 ? 8.430 1.756 10.088 1.00 62.84 94 ARG A N 1
ATOM 734 C CA . ARG A 1 94 ? 8.975 0.425 9.776 1.00 62.84 94 ARG A CA 1
ATOM 735 C C . ARG A 1 94 ? 8.067 -0.688 10.313 1.00 62.84 94 ARG A C 1
ATOM 737 O O . ARG A 1 94 ? 8.086 -1.022 11.495 1.00 62.84 94 ARG A O 1
A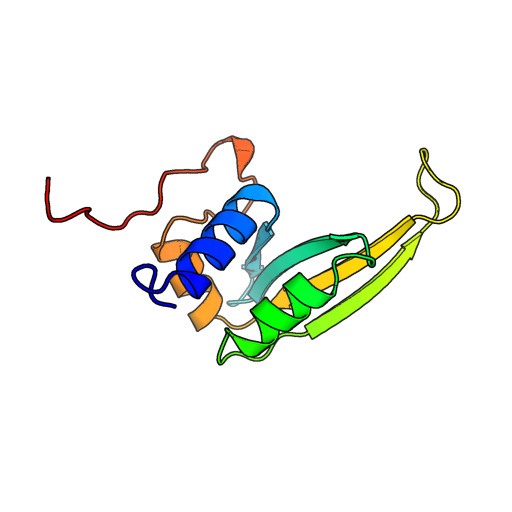TOM 744 N N . LYS A 1 95 ? 7.330 -1.297 9.390 1.00 65.94 95 LYS A N 1
ATOM 745 C CA . LYS A 1 95 ? 6.381 -2.397 9.597 1.00 65.94 95 LYS A CA 1
ATOM 746 C C . LYS A 1 95 ? 6.951 -3.649 10.261 1.00 65.94 95 LYS A C 1
ATOM 748 O O . LYS A 1 95 ? 6.265 -4.276 11.059 1.00 65.94 95 LYS A O 1
ATOM 753 N N . SER A 1 96 ? 8.205 -3.996 9.971 1.00 58.09 96 SER A N 1
ATOM 754 C CA . SER A 1 96 ? 8.806 -5.284 10.355 1.00 58.09 96 SER A CA 1
ATOM 755 C C . SER A 1 96 ? 8.860 -5.558 11.862 1.00 58.09 96 SER A C 1
ATOM 757 O O . SER A 1 96 ? 9.096 -6.690 12.258 1.00 58.09 96 SER A O 1
ATOM 759 N N . LYS A 1 97 ? 8.654 -4.542 12.708 1.00 55.09 97 LYS A N 1
ATOM 760 C CA . LYS A 1 97 ? 8.627 -4.684 14.173 1.00 55.09 97 LYS A CA 1
ATOM 761 C C . LYS A 1 97 ? 7.234 -4.499 14.785 1.00 55.09 97 LYS A C 1
ATOM 763 O O . LYS A 1 97 ? 7.123 -4.451 16.004 1.00 55.09 97 LYS A O 1
ATOM 768 N N . ARG A 1 98 ? 6.200 -4.255 13.970 1.00 60.41 98 ARG A N 1
ATOM 769 C CA . ARG A 1 98 ? 4.935 -3.679 14.461 1.00 60.41 98 ARG A CA 1
ATOM 770 C C . ARG A 1 98 ? 3.684 -4.041 13.651 1.00 60.41 98 ARG A C 1
ATOM 772 O O . ARG A 1 98 ? 2.613 -3.530 13.969 1.00 60.41 98 ARG A O 1
ATOM 779 N N . ILE A 1 99 ? 3.798 -4.870 12.606 1.00 62.47 99 ILE A N 1
ATOM 780 C CA . ILE A 1 99 ? 2.614 -5.434 11.944 1.00 62.47 99 ILE A CA 1
ATOM 781 C C . ILE A 1 99 ? 1.855 -6.254 12.984 1.00 62.47 99 ILE A C 1
ATOM 783 O O . ILE A 1 99 ? 2.420 -7.112 13.654 1.00 62.47 99 ILE A O 1
ATOM 787 N N . THR A 1 100 ? 0.573 -5.944 13.113 1.00 62.88 100 THR A N 1
ATOM 788 C CA . THR A 1 100 ? -0.374 -6.658 13.964 1.00 62.88 100 THR A CA 1
ATOM 789 C C . THR A 1 100 ? -1.537 -7.108 13.087 1.00 62.88 100 THR A C 1
ATOM 791 O O . THR A 1 100 ? -1.785 -6.472 12.051 1.00 62.88 100 THR A O 1
ATOM 794 N N . PRO A 1 101 ? -2.241 -8.193 13.454 1.00 66.69 101 PRO A N 1
ATOM 795 C CA . PRO A 1 101 ? -3.505 -8.534 12.818 1.00 66.69 101 PRO A CA 1
ATOM 796 C C . PRO A 1 101 ? -4.431 -7.306 12.752 1.00 66.69 101 PRO A C 1
ATOM 798 O O . PRO A 1 101 ? -4.338 -6.432 13.624 1.00 66.69 101 PRO A O 1
ATOM 801 N N . PRO A 1 102 ? -5.300 -7.204 11.729 1.00 70.56 102 PRO A N 1
ATOM 802 C CA . PRO A 1 102 ? -6.278 -6.125 11.647 1.00 70.56 102 PRO A CA 1
ATOM 803 C C . PRO A 1 102 ? -7.028 -5.994 12.979 1.00 70.56 102 PRO A C 1
ATOM 805 O O . PRO A 1 102 ? -7.545 -6.982 13.493 1.00 70.56 102 PRO A O 1
ATOM 808 N N . ARG A 1 103 ? -7.099 -4.788 13.554 1.00 68.81 103 ARG A N 1
ATOM 809 C CA . ARG A 1 103 ? -7.645 -4.555 14.908 1.00 68.81 103 ARG A CA 1
ATOM 810 C C . ARG A 1 103 ? -9.176 -4.561 14.976 1.00 68.81 103 ARG A C 1
ATOM 812 O O . ARG A 1 103 ? -9.769 -3.913 15.834 1.00 68.81 103 ARG A O 1
ATO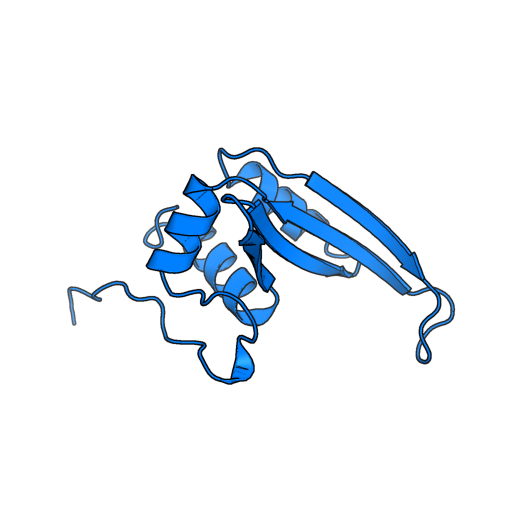M 819 N N . ARG A 1 104 ? -9.832 -5.293 14.078 1.00 61.09 104 ARG A N 1
ATOM 820 C CA . ARG A 1 104 ? -11.266 -5.558 14.195 1.00 61.09 104 ARG A CA 1
ATOM 821 C C . ARG A 1 104 ? -11.475 -6.650 15.238 1.00 61.09 104 ARG A C 1
ATOM 823 O O . ARG A 1 104 ? -10.786 -7.667 1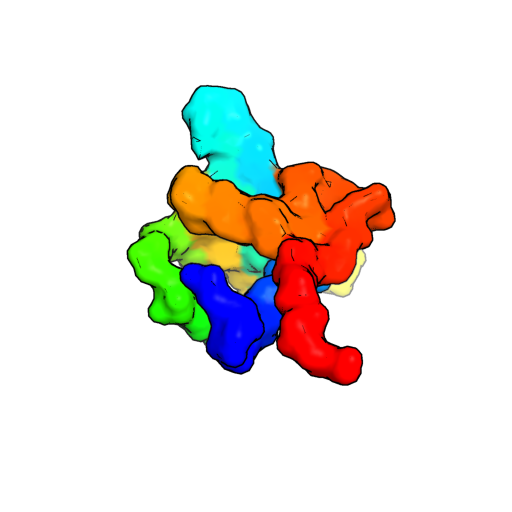5.219 1.00 61.09 104 ARG A O 1
ATOM 830 N N . ARG A 1 105 ? -12.465 -6.462 16.110 1.00 46.97 105 ARG A N 1
ATOM 831 C CA . ARG A 1 105 ? -13.035 -7.569 16.876 1.00 46.97 105 ARG A CA 1
ATOM 832 C C . ARG A 1 105 ? -13.682 -8.521 15.861 1.00 46.97 105 ARG A C 1
ATOM 834 O O . ARG A 1 105 ? -14.561 -8.101 15.113 1.00 46.97 105 ARG A O 1
ATOM 841 N N . LEU A 1 106 ? -13.211 -9.764 15.797 1.00 45.66 106 LEU A N 1
ATOM 842 C CA . LEU A 1 106 ? -13.997 -10.854 15.227 1.00 45.66 106 LEU A CA 1
ATOM 843 C C . LEU A 1 106 ? -15.117 -11.112 16.240 1.00 45.66 106 LEU A C 1
ATOM 845 O O . LEU A 1 106 ? -14.879 -11.756 17.257 1.00 45.66 106 LEU A O 1
ATOM 849 N N . GLU A 1 107 ? -16.293 -10.519 16.048 1.00 40.22 107 GLU A N 1
ATOM 850 C CA . GLU A 1 107 ? -17.476 -11.001 16.762 1.00 40.22 107 GLU A CA 1
ATOM 851 C C . GLU A 1 107 ? -17.969 -12.249 16.032 1.00 40.22 107 GLU A C 1
ATOM 853 O O . GLU A 1 107 ? -18.372 -12.167 14.875 1.00 40.22 107 GLU A O 1
ATOM 858 N N . GLY A 1 108 ? -17.874 -13.400 16.703 1.00 50.97 108 GLY A N 1
ATOM 859 C CA . GLY A 1 108 ? -18.445 -14.666 16.247 1.00 50.97 108 GLY A CA 1
ATOM 860 C C . GLY A 1 108 ? -17.421 -15.714 15.814 1.00 50.97 108 GLY A C 1
ATOM 861 O O . GLY A 1 108 ? -17.119 -15.843 14.630 1.00 50.97 108 GLY A O 1
ATOM 862 N N . GLN A 1 109 ? -16.949 -16.501 16.782 1.00 36.09 109 GLN A N 1
ATOM 863 C CA . GLN A 1 109 ? -16.861 -17.961 16.671 1.00 36.09 109 GLN A CA 1
ATOM 864 C C . GLN A 1 109 ? -17.458 -18.549 17.945 1.00 36.09 109 GLN A C 1
ATOM 866 O O . GLN A 1 109 ? -17.129 -18.007 19.025 1.00 36.09 109 GLN A O 1
#

Foldseek 3Di:
DDCVDVLVVVVLVLCLPFWAWADDPPLWTKIKGKDAPVVCVNLVSVCVVDPADKDKDWDWDCDPVHHTGIMIMIIGTDNVVSVVSVQQFRPHDDSPVGGDHGPDPPDDD

pLDDT: mean 84.14, std 13.35, range [36.09, 97.06]

Secondary structure (DSSP, 8-state):
--TTSHHHHHHHHHHHHTEEEEE-STT-EEEEEEEEGGGHHHHHHHHHH-SS-EEEEEEEEEETTEEEEEEEEEEE--HHHHHHHHHTT--SS-GGGT-----------

Solvent-accessible surface area (backbone atoms only — not comparable to full-atom values): 6426 Å² total; per-residue (Å²): 138,52,66,88,41,67,69,42,34,50,51,49,54,47,44,64,77,60,35,43,36,42,79,45,78,90,80,38,42,36,39,35,37,73,44,52,46,92,54,41,66,58,52,53,51,51,51,72,71,41,101,56,76,58,49,77,48,77,50,77,41,65,50,103,87,36,81,72,42,51,30,27,35,35,41,35,52,49,58,67,62,52,49,53,48,36,69,46,30,49,51,69,52,78,48,95,83,54,72,53,75,64,67,64,81,82,84,82,131